Protein AF-A0A935ZDZ0-F1 (afdb_monomer)

Sequence (151 aa):
MNRARTSSRPRTSRRSIARRAEFPKECCGFILGEGDRAELVPCINRQDQLHALDPEAHPRTAENGYNIGGKQLLQLVRSFESEQPARIIYHSHPRVGAYFSEEDTRAALGAGYPCDYLVVDVQDQRIVEAKLFRQDGERYVEIARFDGAAI

Mean predicted aligned error: 6.8 Å

pLDDT: mean 88.06, std 17.91, range [32.19, 98.75]

Radius of gyration: 17.01 Å; Cα contacts (8 Å, |Δi|>4): 280; chains: 1; bounding box: 69×29×31 Å

Secondary structure (DSSP, 8-state):
----------------SS-TTTTTSPPEEEEESSGGG-EEEEE-B-HHHHHHH-TTT----TTS---B-HHHHHHHHHHTTSSS-EEEEEEEEESS-S---HHHHHHHHHHT-S-EEEEEEEETTEEEEEEEEEEETTEEEEEEEEE--B-

Solvent-accessible surface area (backbone atoms only — not comparable to full-atom values): 8574 Å² total; per-residue (Å²): 137,82,84,80,80,81,82,79,76,80,86,68,82,81,75,62,92,72,57,78,87,46,55,70,30,25,42,37,33,36,29,27,37,57,80,96,66,48,41,83,45,82,38,54,57,38,20,49,59,47,20,74,73,39,46,85,88,30,76,49,40,27,56,80,36,72,34,70,28,68,72,53,42,53,51,51,63,57,20,65,81,46,100,43,28,47,41,34,38,34,38,37,32,48,78,71,49,41,70,86,48,75,62,55,43,53,52,48,61,72,66,64,63,86,45,34,39,36,25,27,13,35,48,102,61,28,35,64,32,33,27,33,27,37,78,55,89,96,41,67,43,83,76,47,78,44,85,42,47,81,105

Nearest PDB structures (foldseek):
  5ld9-assembly1_A  TM=7.145E-01  e=2.449E-06  Pyrococcus furiosus DSM 3638
  4ckn-assembly1_B  TM=2.794E-01  e=1.673E-01  Leishmania major
  7zrz-assembly1_CP1  TM=6.708E-01  e=2.832E+00  Homo sapiens
  8iss-assembly1_D  TM=5.962E-01  e=2.214E+00  Homo sapiens
  8hmz-assembly1_C  TM=4.695E-01  e=6.299E+00  Homo sapiens

Foldseek 3Di:
DDDDDDDDDDPDPCPDQDDLVQPLFKWKWFWWADDPPIDTDTFDFCLQVVCVVPCVVRVDHRNADGDGDPVRVVVQVVSCVDPTHTAEIEMEHEPPDADCDPVNLVVCVVVVDNYWYKYWYDYNFKTAKIFTWDDDPSDTDTPDIGGIGTD

Structure (mmCIF, N/CA/C/O backbone):
data_AF-A0A935ZDZ0-F1
#
_entry.id   AF-A0A935ZDZ0-F1
#
loop_
_atom_site.group_PDB
_atom_site.id
_atom_site.type_symbol
_atom_site.label_atom_id
_atom_site.label_alt_id
_atom_site.label_comp_id
_atom_site.label_asym_id
_atom_site.label_entity_id
_atom_site.label_seq_id
_atom_site.pdbx_PDB_ins_code
_atom_site.Cartn_x
_atom_site.Cartn_y
_atom_site.Cartn_z
_atom_site.occupancy
_atom_site.B_iso_or_equiv
_atom_site.auth_seq_id
_atom_site.auth_comp_id
_atom_site.auth_asym_id
_atom_site.auth_atom_id
_atom_site.pdbx_PDB_model_num
ATOM 1 N N . MET A 1 1 ? -49.562 -14.564 11.117 1.00 39.09 1 MET A N 1
ATOM 2 C CA . MET A 1 1 ? -49.150 -13.761 9.942 1.00 39.09 1 MET A CA 1
ATOM 3 C C . MET A 1 1 ? -47.983 -12.876 10.356 1.00 39.09 1 MET A C 1
ATOM 5 O O . MET A 1 1 ? -48.199 -11.873 11.018 1.00 39.09 1 MET A O 1
ATOM 9 N N . ASN A 1 2 ? -46.751 -13.303 10.070 1.00 32.19 2 ASN A N 1
ATOM 10 C CA . ASN A 1 2 ? -45.532 -12.636 10.530 1.00 32.19 2 ASN A CA 1
ATOM 11 C C . ASN A 1 2 ? -44.954 -11.804 9.373 1.00 32.19 2 ASN A C 1
ATOM 13 O O . ASN A 1 2 ? -44.583 -12.367 8.344 1.00 32.19 2 ASN A O 1
ATOM 17 N N . ARG A 1 3 ? -44.936 -10.471 9.498 1.00 36.19 3 ARG A N 1
ATOM 18 C CA . ARG A 1 3 ? -44.322 -9.578 8.502 1.00 36.19 3 ARG A CA 1
ATOM 19 C C . ARG A 1 3 ? -42.811 -9.565 8.728 1.00 36.19 3 ARG A C 1
ATOM 21 O O . ARG A 1 3 ? -42.339 -9.026 9.725 1.00 36.19 3 ARG A O 1
ATOM 28 N N . ALA A 1 4 ? -42.064 -10.153 7.798 1.00 37.84 4 ALA A N 1
ATOM 29 C CA . ALA A 1 4 ? -40.612 -10.067 7.768 1.00 37.84 4 ALA A CA 1
ATOM 30 C C . ALA A 1 4 ? -40.178 -8.605 7.560 1.00 37.84 4 ALA A C 1
ATOM 32 O O . ALA A 1 4 ? -40.552 -7.966 6.576 1.00 37.84 4 ALA A O 1
ATOM 33 N N . ARG A 1 5 ? -39.392 -8.075 8.504 1.00 38.12 5 ARG A N 1
ATOM 34 C CA . ARG A 1 5 ? -38.659 -6.815 8.347 1.00 38.12 5 ARG A CA 1
ATOM 35 C C . ARG A 1 5 ? -37.573 -7.028 7.298 1.00 38.12 5 ARG A C 1
ATOM 37 O O . ARG A 1 5 ?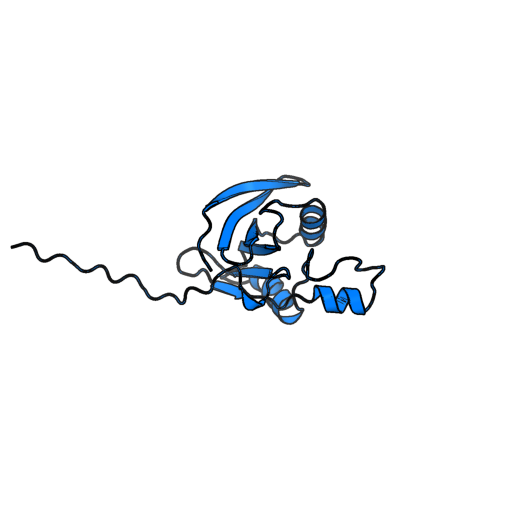 -36.608 -7.749 7.534 1.00 38.12 5 ARG A O 1
ATOM 44 N N . THR A 1 6 ? -37.717 -6.381 6.151 1.00 40.62 6 THR A N 1
ATOM 45 C CA . THR A 1 6 ? -36.629 -6.189 5.193 1.00 40.62 6 THR A CA 1
ATOM 46 C C . THR A 1 6 ? -35.570 -5.294 5.833 1.00 40.62 6 THR A C 1
ATOM 48 O O . THR A 1 6 ? -35.758 -4.085 5.953 1.00 40.62 6 THR A O 1
ATOM 51 N N . SER A 1 7 ? -34.472 -5.902 6.282 1.00 41.34 7 SER A N 1
ATOM 52 C CA . SER A 1 7 ? -33.250 -5.202 6.678 1.00 41.34 7 SER A CA 1
ATOM 53 C C . SER A 1 7 ? -32.611 -4.594 5.428 1.00 41.34 7 SER A C 1
ATOM 55 O O . SER A 1 7 ? -32.009 -5.291 4.610 1.00 41.34 7 SER A O 1
ATOM 57 N N . SER A 1 8 ? -32.799 -3.291 5.237 1.00 39.84 8 SER A N 1
ATOM 58 C CA . SER A 1 8 ? -32.100 -2.521 4.213 1.00 39.84 8 SER A CA 1
ATOM 59 C C . SER A 1 8 ? -30.649 -2.317 4.652 1.00 39.84 8 SER A C 1
ATOM 61 O O . SER A 1 8 ? -30.371 -1.495 5.525 1.00 39.84 8 SER A O 1
ATOM 63 N N . ARG A 1 9 ? -29.717 -3.063 4.049 1.00 36.25 9 ARG A N 1
ATOM 64 C CA . ARG A 1 9 ? -28.274 -2.797 4.164 1.00 36.25 9 ARG A CA 1
ATOM 65 C C . ARG A 1 9 ? -27.983 -1.359 3.695 1.00 36.25 9 ARG A C 1
ATOM 67 O O . ARG A 1 9 ? -28.429 -1.004 2.600 1.00 36.25 9 ARG A O 1
ATOM 74 N N . PRO A 1 10 ? -27.241 -0.540 4.460 1.00 33.59 10 PRO A N 1
ATOM 75 C CA . PRO A 1 10 ? -26.891 0.799 4.015 1.00 33.59 10 PRO A CA 1
ATOM 76 C C . PRO A 1 10 ? -26.005 0.722 2.765 1.00 33.59 10 PRO A C 1
ATOM 78 O O . PRO A 1 10 ? -25.049 -0.050 2.703 1.00 33.59 10 PRO A O 1
ATOM 81 N N . ARG A 1 11 ? -26.343 1.527 1.751 1.00 34.78 11 ARG A N 1
ATOM 82 C CA . ARG A 1 11 ? -25.525 1.768 0.554 1.00 34.78 11 ARG A CA 1
ATOM 83 C C . ARG A 1 11 ? -24.341 2.667 0.926 1.00 34.78 11 ARG A C 1
ATOM 85 O O . ARG A 1 11 ? -24.312 3.832 0.545 1.00 34.78 11 ARG A O 1
ATOM 92 N N . THR A 1 12 ? -23.358 2.150 1.655 1.00 35.06 12 THR A N 1
ATOM 93 C CA . THR A 1 12 ? -22.020 2.749 1.628 1.00 35.06 12 THR A CA 1
ATOM 94 C C . THR A 1 12 ? -21.430 2.462 0.251 1.00 35.06 12 THR A C 1
ATOM 96 O O . THR A 1 12 ? -21.476 1.329 -0.235 1.00 35.06 12 THR A O 1
ATOM 99 N N . SER A 1 13 ? -20.955 3.494 -0.450 1.00 36.03 13 SER A N 1
ATOM 100 C CA . SER A 1 13 ? -20.243 3.300 -1.712 1.00 36.03 13 SER A CA 1
ATOM 101 C C . SER A 1 13 ? -19.080 2.350 -1.439 1.00 36.03 13 SER A C 1
ATOM 103 O O . SER A 1 13 ? -18.154 2.721 -0.720 1.00 36.03 13 SER A O 1
ATOM 105 N N . ARG A 1 14 ? -19.147 1.122 -1.961 1.00 45.41 14 ARG A N 1
ATOM 106 C CA . ARG A 1 14 ? -18.078 0.123 -1.877 1.00 45.41 14 ARG A CA 1
ATOM 107 C C . ARG A 1 14 ? -16.888 0.619 -2.696 1.00 45.41 14 ARG A C 1
ATOM 109 O O . ARG A 1 14 ? -16.691 0.194 -3.828 1.00 45.41 14 ARG A O 1
ATOM 116 N N . ARG A 1 15 ? -16.136 1.586 -2.170 1.00 53.62 15 ARG A N 1
ATOM 117 C CA . ARG A 1 15 ? -14.815 1.910 -2.700 1.00 53.62 15 ARG A CA 1
ATOM 118 C C . ARG A 1 15 ? -13.942 0.714 -2.339 1.00 53.62 15 ARG A C 1
ATOM 120 O O . ARG A 1 15 ? -13.721 0.454 -1.162 1.00 53.62 15 ARG A O 1
ATOM 127 N N . SER A 1 16 ? -13.575 -0.077 -3.339 1.00 64.06 16 SER A N 1
ATOM 128 C CA . SER A 1 16 ? -12.692 -1.220 -3.149 1.00 64.06 16 SER A CA 1
ATOM 129 C C . SER A 1 16 ? -11.278 -0.725 -2.846 1.00 64.06 16 SER A C 1
ATOM 131 O O . SER A 1 16 ? -10.831 0.272 -3.414 1.00 64.06 16 SER A O 1
ATOM 133 N N . ILE A 1 17 ? -10.602 -1.424 -1.933 1.00 69.69 17 ILE A N 1
ATOM 134 C CA . ILE A 1 17 ? -9.211 -1.163 -1.535 1.00 69.69 17 ILE A CA 1
ATOM 135 C C . ILE A 1 17 ? -8.271 -1.396 -2.727 1.00 69.69 17 ILE A C 1
ATOM 137 O O . ILE A 1 17 ? -7.389 -0.590 -2.976 1.00 69.69 17 ILE A O 1
ATOM 141 N N . ALA A 1 18 ? -8.530 -2.426 -3.536 1.00 65.94 18 ALA A N 1
ATOM 142 C CA . ALA A 1 18 ? -7.856 -2.628 -4.814 1.00 65.94 18 ALA A CA 1
ATOM 143 C C . ALA A 1 18 ? -8.717 -2.145 -5.987 1.00 65.94 18 ALA A C 1
ATOM 145 O O . ALA A 1 18 ? -9.925 -2.412 -6.042 1.00 65.94 18 ALA A O 1
ATOM 146 N N . ARG A 1 19 ? -8.100 -1.455 -6.952 1.00 67.88 19 ARG A N 1
ATOM 147 C CA . ARG A 1 19 ? -8.758 -1.011 -8.189 1.00 67.88 19 ARG A CA 1
ATOM 148 C C . ARG A 1 19 ? -8.193 -1.738 -9.396 1.00 67.88 19 ARG A C 1
ATOM 150 O O . ARG A 1 19 ? -7.021 -1.596 -9.723 1.00 67.88 19 ARG A O 1
ATOM 157 N N . ARG A 1 20 ? -9.075 -2.398 -10.151 1.00 67.12 20 ARG A N 1
ATOM 158 C CA . ARG A 1 20 ? -8.732 -3.050 -11.426 1.00 67.12 20 ARG A CA 1
ATOM 159 C C . ARG A 1 20 ? -8.072 -2.106 -12.443 1.00 67.12 20 ARG A C 1
ATOM 161 O O . ARG A 1 20 ? -7.303 -2.566 -13.269 1.00 67.12 20 ARG A O 1
ATOM 168 N N . ALA A 1 21 ? -8.361 -0.805 -12.380 1.00 67.44 21 ALA A N 1
ATOM 169 C CA . ALA A 1 21 ? -7.776 0.193 -13.278 1.00 67.44 21 ALA A CA 1
ATOM 170 C C . ALA A 1 21 ? -6.273 0.442 -13.049 1.00 67.44 21 ALA A C 1
ATOM 172 O O . ALA A 1 21 ? -5.623 0.993 -13.931 1.00 67.44 21 ALA A O 1
ATOM 173 N N . GLU A 1 22 ? -5.740 0.082 -11.878 1.00 76.88 22 GLU A N 1
ATOM 174 C CA . GLU A 1 22 ? -4.319 0.263 -11.555 1.00 76.88 22 GLU A CA 1
ATOM 175 C C . GLU A 1 22 ? -3.509 -1.000 -11.862 1.00 76.88 22 GLU A C 1
ATOM 177 O O . GLU A 1 22 ? -2.343 -0.898 -12.221 1.00 76.88 22 GLU A O 1
ATOM 182 N N . PHE A 1 23 ? -4.144 -2.175 -11.853 1.00 79.88 23 PHE A N 1
ATOM 183 C CA . PHE A 1 23 ? -3.519 -3.425 -12.274 1.00 79.88 23 PHE A CA 1
ATOM 184 C C . PHE A 1 23 ? -3.015 -3.338 -13.735 1.00 79.88 23 PHE A C 1
ATOM 186 O O . PHE A 1 23 ? -3.760 -2.873 -14.603 1.00 79.88 23 PHE A O 1
ATOM 193 N N . PRO A 1 24 ? -1.784 -3.793 -14.049 1.00 88.06 24 PRO A N 1
ATOM 194 C CA . PRO A 1 24 ? -0.894 -4.644 -13.246 1.00 88.06 24 PRO A CA 1
ATOM 195 C C . PRO A 1 24 ? 0.074 -3.902 -12.306 1.00 88.06 24 PRO A C 1
ATOM 197 O O . PRO A 1 24 ? 1.036 -4.506 -11.850 1.00 88.06 24 PRO A O 1
ATOM 200 N N . LYS A 1 25 ? -0.150 -2.619 -12.012 1.00 92.06 25 LYS A N 1
ATOM 201 C CA . LYS A 1 25 ? 0.635 -1.857 -11.033 1.00 92.06 25 LYS A CA 1
ATOM 202 C C . LYS A 1 25 ? 0.062 -2.000 -9.628 1.00 92.06 25 LYS A C 1
ATOM 204 O O . LYS A 1 25 ? -1.133 -2.246 -9.450 1.00 92.06 25 LYS A O 1
ATOM 209 N N . GLU A 1 26 ? 0.912 -1.791 -8.634 1.00 91.06 26 GLU A N 1
ATOM 210 C CA . GLU A 1 26 ? 0.497 -1.630 -7.252 1.00 91.06 26 GLU A CA 1
ATOM 211 C C . GLU A 1 26 ? -0.359 -0.367 -7.096 1.00 91.06 26 GLU A C 1
ATOM 213 O O . GLU A 1 26 ? 0.052 0.737 -7.473 1.00 91.06 26 GLU A O 1
ATOM 218 N N . CYS A 1 27 ? -1.535 -0.520 -6.490 1.00 93.25 27 CYS A N 1
ATOM 219 C CA . CYS A 1 27 ? -2.294 0.583 -5.917 1.00 93.25 27 CYS A CA 1
ATOM 220 C C . CYS A 1 27 ? -1.944 0.744 -4.438 1.00 93.25 27 CYS A C 1
ATOM 222 O O . CYS A 1 27 ? -1.593 -0.232 -3.776 1.00 93.25 27 CYS A O 1
ATOM 224 N N . CYS A 1 28 ? -2.099 1.951 -3.898 1.00 95.94 28 CYS A N 1
ATOM 225 C CA . CYS A 1 28 ? -1.872 2.218 -2.479 1.00 95.94 28 CYS A CA 1
ATOM 226 C C . CYS A 1 28 ? -2.882 3.216 -1.910 1.00 95.94 28 CYS A C 1
ATOM 228 O O . CYS A 1 28 ? -3.544 3.962 -2.639 1.00 95.94 28 CYS A O 1
ATOM 230 N N . GLY A 1 29 ? -2.981 3.259 -0.588 1.00 96.88 29 GLY A N 1
ATOM 231 C CA . GLY A 1 29 ? -3.794 4.231 0.124 1.00 96.88 29 GLY A CA 1
ATOM 232 C C . GLY A 1 29 ? -3.777 4.019 1.626 1.00 96.88 29 GLY A C 1
ATOM 233 O O . GLY A 1 29 ? -2.941 3.294 2.156 1.00 96.88 29 GLY A O 1
ATOM 234 N N . PHE A 1 30 ? -4.706 4.664 2.321 1.00 97.88 30 PHE A N 1
ATOM 235 C CA . PHE A 1 30 ? -4.865 4.501 3.763 1.00 97.88 30 PHE A CA 1
ATOM 236 C C . PHE A 1 30 ? -6.330 4.592 4.188 1.00 97.88 30 PHE A C 1
ATOM 238 O O . PHE A 1 30 ? -7.190 5.044 3.427 1.00 97.88 30 PHE A O 1
ATOM 245 N N . ILE A 1 31 ? -6.612 4.131 5.404 1.00 97.25 31 ILE A N 1
ATOM 246 C CA . ILE A 1 31 ? -7.925 4.184 6.046 1.00 97.25 31 ILE A CA 1
ATOM 247 C C . ILE A 1 31 ? -7.829 5.107 7.257 1.00 97.25 31 ILE A C 1
ATOM 249 O O . ILE A 1 31 ? -7.031 4.867 8.168 1.00 97.25 31 ILE A O 1
ATOM 253 N N . LEU A 1 32 ? -8.640 6.161 7.246 1.00 97.38 32 LEU A N 1
ATOM 254 C CA . LEU A 1 32 ? -8.811 7.094 8.356 1.00 97.38 32 LEU A CA 1
ATOM 255 C C . LEU A 1 32 ? -9.854 6.565 9.331 1.00 97.38 32 LEU A C 1
ATOM 257 O O . LEU A 1 32 ? -10.879 6.045 8.895 1.00 97.38 32 LEU A O 1
ATOM 261 N N . GLY A 1 33 ? -9.621 6.753 10.628 1.00 95.19 33 GLY A N 1
ATOM 262 C CA . GLY A 1 33 ? -10.569 6.371 11.668 1.00 95.19 33 GLY A CA 1
ATOM 263 C C . GLY A 1 33 ? -10.821 4.863 11.735 1.00 95.19 33 GLY A C 1
ATOM 264 O O . GLY A 1 33 ? -10.023 4.045 11.281 1.00 95.19 33 GLY A O 1
ATOM 265 N N . GLU A 1 34 ? -11.939 4.493 12.352 1.00 92.69 34 GLU A N 1
ATOM 266 C CA . GLU A 1 34 ? -12.327 3.104 12.594 1.00 92.69 34 GLU A CA 1
ATOM 267 C C . GLU A 1 34 ? -13.854 2.950 12.656 1.00 92.69 34 GLU A C 1
ATOM 269 O O . GLU A 1 34 ? -14.599 3.933 12.753 1.00 92.69 34 GLU A O 1
ATOM 274 N N . GLY A 1 35 ? -14.327 1.703 12.586 1.00 90.69 35 GLY A N 1
ATOM 275 C CA . GLY A 1 35 ? -15.753 1.377 12.645 1.00 90.69 35 GLY A CA 1
ATOM 276 C C . GLY A 1 35 ? -16.570 2.086 11.561 1.00 90.69 35 GLY A C 1
ATOM 277 O O . GLY A 1 35 ? -16.150 2.184 10.410 1.00 90.69 35 GLY A O 1
ATOM 278 N N . ASP A 1 36 ? -17.735 2.615 11.938 1.00 89.62 36 ASP A N 1
ATOM 279 C CA . ASP A 1 36 ? -18.665 3.279 11.011 1.00 89.62 36 ASP A CA 1
ATOM 280 C C . ASP A 1 36 ? -18.157 4.625 10.470 1.00 89.62 36 ASP A C 1
ATOM 282 O O . ASP A 1 36 ? -18.729 5.166 9.522 1.00 89.62 36 ASP A O 1
ATOM 286 N N . ARG A 1 37 ? -17.095 5.179 11.068 1.00 89.69 37 ARG A N 1
ATOM 287 C CA . ARG A 1 37 ? -16.450 6.420 10.616 1.00 89.69 37 ARG A CA 1
ATOM 288 C C . ARG A 1 37 ? -15.253 6.164 9.703 1.00 89.69 37 ARG A C 1
ATOM 290 O O . ARG A 1 37 ? -14.659 7.121 9.224 1.00 89.69 37 ARG A O 1
ATOM 297 N N . ALA A 1 38 ? -14.901 4.900 9.460 1.00 93.75 38 ALA A N 1
ATOM 298 C CA . ALA A 1 38 ? -13.748 4.561 8.645 1.00 93.75 38 ALA A CA 1
ATOM 299 C C . ALA A 1 38 ? -13.879 5.116 7.215 1.00 93.75 38 ALA A C 1
ATOM 301 O O . ALA A 1 38 ? -14.857 4.838 6.513 1.00 9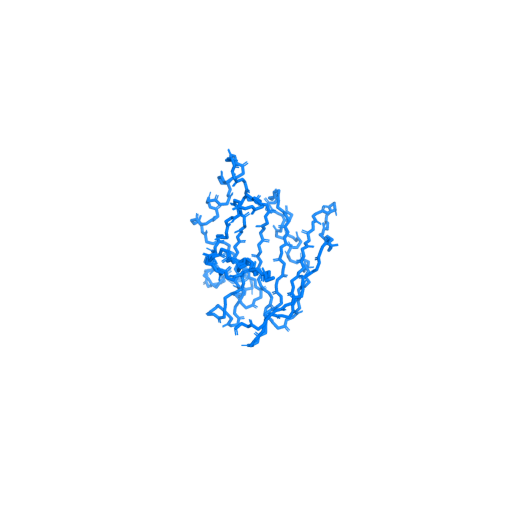3.75 38 ALA A O 1
ATOM 302 N N . GLU A 1 39 ? -12.870 5.859 6.761 1.00 95.06 39 GLU A N 1
ATOM 303 C CA . GLU A 1 39 ? -12.830 6.442 5.418 1.00 95.06 39 GLU A CA 1
ATOM 304 C C . GLU A 1 39 ? -11.635 5.914 4.620 1.00 95.06 39 GLU A C 1
ATOM 306 O O . GLU A 1 39 ? -10.484 6.043 5.032 1.00 95.06 39 GLU A O 1
ATOM 311 N N . LEU A 1 40 ? -11.907 5.356 3.436 1.00 95.06 40 LEU A N 1
ATOM 312 C CA . LEU A 1 40 ? -10.878 4.909 2.500 1.00 95.06 40 LEU A CA 1
ATOM 313 C C . LEU A 1 40 ? -10.357 6.075 1.649 1.00 95.06 40 LEU A C 1
ATOM 315 O O . LEU A 1 40 ? -11.092 6.619 0.816 1.00 95.06 40 LEU A O 1
ATOM 319 N N . VAL A 1 41 ? -9.060 6.360 1.763 1.00 95.81 41 VAL A N 1
ATOM 320 C CA . VAL A 1 41 ? -8.356 7.367 0.964 1.00 95.81 41 VAL A CA 1
ATOM 321 C C . VAL A 1 41 ? -7.428 6.682 -0.049 1.00 95.81 41 VAL A C 1
ATOM 323 O O . VAL A 1 41 ? -6.370 6.175 0.321 1.00 95.81 41 VAL A O 1
ATOM 326 N N . PRO A 1 42 ? -7.802 6.631 -1.340 1.00 94.81 42 PRO A N 1
ATOM 327 C CA . PRO A 1 42 ? -6.943 6.107 -2.398 1.00 94.81 42 PRO A CA 1
ATOM 328 C C . PRO A 1 42 ? -5.839 7.106 -2.771 1.00 94.81 42 PRO A C 1
ATOM 330 O O . PRO A 1 42 ? -6.093 8.307 -2.932 1.00 94.81 42 PRO A O 1
ATOM 333 N N . CYS A 1 43 ? -4.624 6.602 -2.966 1.00 95.00 43 CYS A N 1
ATOM 334 C CA . CYS A 1 43 ? -3.452 7.394 -3.313 1.00 95.00 43 CYS A CA 1
ATOM 335 C C . CYS A 1 43 ? -3.069 7.232 -4.784 1.00 95.00 43 CYS A C 1
ATOM 337 O O . CYS A 1 43 ? -3.346 6.225 -5.421 1.00 95.00 43 CYS A O 1
ATOM 339 N N . ILE A 1 44 ? -2.407 8.253 -5.329 1.00 94.06 44 ILE A N 1
ATOM 340 C CA . ILE A 1 44 ? -1.727 8.129 -6.619 1.00 94.06 44 ILE A CA 1
ATOM 341 C C . ILE A 1 44 ? -0.372 7.480 -6.343 1.00 94.06 44 ILE A C 1
ATOM 343 O O . ILE A 1 44 ? 0.424 8.080 -5.617 1.00 94.06 44 ILE A O 1
ATOM 347 N N . ASN A 1 45 ? -0.108 6.313 -6.936 1.00 95.62 45 ASN A N 1
ATOM 348 C CA . ASN A 1 45 ? 1.218 5.703 -6.909 1.00 95.62 45 ASN A CA 1
ATOM 349 C C . ASN A 1 45 ? 2.186 6.514 -7.792 1.00 95.62 45 ASN A C 1
ATOM 351 O O . ASN A 1 45 ? 1.965 6.687 -8.992 1.00 95.62 45 ASN A O 1
ATOM 355 N N . ARG A 1 46 ? 3.247 7.051 -7.185 1.00 96.81 46 ARG A N 1
ATOM 356 C CA . ARG A 1 46 ? 4.281 7.863 -7.841 1.00 96.81 46 ARG A CA 1
ATOM 357 C C . ARG A 1 46 ? 5.553 7.084 -8.178 1.00 96.81 46 ARG A C 1
ATOM 359 O O . ARG A 1 46 ? 6.486 7.696 -8.689 1.00 96.81 46 ARG A O 1
ATOM 366 N N . GLN A 1 47 ? 5.591 5.770 -7.950 1.00 96.94 47 GLN A N 1
ATOM 367 C CA . GLN A 1 47 ? 6.807 4.968 -8.096 1.00 96.94 47 GLN A CA 1
ATOM 368 C C . GLN A 1 47 ? 7.436 5.072 -9.494 1.00 96.94 47 GLN A C 1
ATOM 370 O O . GLN A 1 47 ? 8.632 5.318 -9.594 1.00 96.94 47 GLN A O 1
ATOM 375 N N . ASP A 1 48 ? 6.643 5.009 -10.568 1.00 97.38 48 ASP A N 1
ATOM 376 C CA . ASP A 1 48 ? 7.168 5.179 -11.935 1.00 97.38 48 ASP A CA 1
ATOM 377 C C . ASP A 1 48 ? 7.801 6.556 -12.170 1.00 97.38 48 ASP A C 1
ATOM 379 O O . ASP A 1 48 ? 8.752 6.680 -12.933 1.00 97.38 48 ASP A O 1
ATOM 383 N N . GLN A 1 49 ? 7.277 7.606 -11.530 1.00 97.12 49 GLN A N 1
ATOM 384 C CA . GLN A 1 49 ? 7.824 8.956 -11.678 1.00 97.12 49 GLN A CA 1
ATOM 385 C C . GLN A 1 49 ? 9.157 9.099 -10.947 1.00 97.12 49 GLN A C 1
ATOM 387 O O . GLN A 1 49 ? 10.050 9.768 -11.455 1.00 97.12 49 GLN A O 1
ATOM 392 N N . LEU A 1 50 ? 9.290 8.467 -9.778 1.00 96.69 50 LEU A N 1
ATOM 393 C CA . LEU A 1 50 ? 10.551 8.413 -9.040 1.00 96.69 50 LEU A CA 1
ATOM 394 C C . LEU A 1 50 ? 11.593 7.588 -9.796 1.00 96.69 50 LEU A C 1
ATOM 396 O O . LEU A 1 50 ? 12.708 8.060 -9.984 1.00 96.69 50 LEU A O 1
ATOM 400 N N . HIS A 1 51 ? 11.202 6.416 -10.303 1.00 97.31 51 HIS A N 1
ATOM 401 C CA . HIS A 1 51 ? 12.060 5.579 -11.139 1.00 97.31 51 HIS A CA 1
ATOM 402 C C . HIS A 1 51 ? 12.544 6.326 -12.384 1.00 97.31 51 HIS A C 1
ATOM 404 O O . HIS A 1 51 ? 13.722 6.293 -12.701 1.00 97.31 51 HIS A O 1
ATOM 410 N N . ALA A 1 52 ? 11.656 7.043 -13.078 1.00 98.00 52 ALA A N 1
ATOM 411 C CA . ALA A 1 52 ? 12.031 7.825 -14.254 1.00 98.00 52 ALA A CA 1
ATOM 412 C C . ALA A 1 52 ? 12.969 9.005 -13.934 1.00 98.00 52 ALA A C 1
ATOM 414 O O . ALA A 1 52 ? 13.719 9.428 -14.811 1.00 98.00 52 ALA A O 1
ATOM 415 N N . LEU A 1 53 ? 12.906 9.553 -12.716 1.00 97.75 53 LEU A N 1
ATOM 416 C CA . LEU A 1 53 ? 13.758 10.659 -12.277 1.00 97.75 53 LEU A CA 1
ATOM 417 C C . LEU A 1 53 ? 15.162 10.180 -11.889 1.00 97.75 53 LEU A C 1
ATOM 419 O O . LEU A 1 53 ? 16.141 10.813 -12.275 1.00 97.75 53 LEU A O 1
ATOM 423 N N . ASP A 1 54 ? 15.245 9.089 -11.126 1.00 97.12 54 ASP A N 1
ATOM 424 C CA . ASP A 1 54 ? 16.498 8.490 -10.664 1.00 97.12 54 ASP A CA 1
ATOM 425 C C . ASP A 1 54 ? 16.328 6.965 -10.495 1.00 97.12 54 ASP A C 1
ATOM 427 O O . ASP A 1 54 ? 15.929 6.490 -9.425 1.00 97.12 54 ASP A O 1
ATOM 431 N N . PRO A 1 55 ? 16.609 6.175 -11.549 1.00 97.00 55 PRO A N 1
ATOM 432 C CA . PRO A 1 55 ? 16.484 4.721 -11.501 1.00 97.00 55 PRO A CA 1
ATOM 433 C C . PRO A 1 55 ? 17.472 4.049 -10.542 1.00 97.00 55 PRO A C 1
ATOM 435 O O . PRO A 1 55 ? 17.208 2.936 -10.095 1.00 97.00 55 PRO A O 1
ATOM 438 N N . GLU A 1 56 ? 18.610 4.682 -10.236 1.00 96.19 56 GLU A N 1
ATOM 439 C CA . GLU A 1 56 ? 19.598 4.112 -9.314 1.00 96.19 56 GLU A CA 1
ATOM 440 C C . GLU A 1 56 ? 19.112 4.236 -7.867 1.00 96.19 56 GLU A C 1
ATOM 442 O O . GLU A 1 56 ? 19.154 3.259 -7.116 1.00 96.19 56 GLU A O 1
ATOM 447 N N . ALA A 1 57 ? 18.577 5.401 -7.489 1.00 93.56 57 ALA A N 1
ATOM 448 C CA . ALA A 1 57 ? 17.974 5.603 -6.172 1.00 93.56 57 ALA A CA 1
ATOM 449 C C . ALA A 1 57 ? 16.618 4.890 -6.021 1.00 93.56 57 ALA A C 1
ATOM 451 O O . ALA A 1 57 ? 16.245 4.472 -4.920 1.00 93.56 57 ALA A O 1
ATOM 452 N N . HIS A 1 58 ? 15.876 4.735 -7.120 1.00 94.69 58 HIS A N 1
ATOM 453 C CA . HIS A 1 58 ? 14.547 4.131 -7.149 1.00 94.69 58 HIS A CA 1
ATOM 454 C C . HIS A 1 58 ? 14.466 2.998 -8.182 1.00 94.69 58 HIS A C 1
ATOM 456 O O . HIS A 1 58 ? 13.750 3.127 -9.170 1.00 94.69 58 HIS A O 1
ATOM 462 N N . PRO A 1 59 ? 15.121 1.844 -7.960 1.00 94.88 59 PRO A N 1
ATOM 463 C CA . PRO A 1 59 ? 15.225 0.772 -8.961 1.00 94.88 59 PRO A CA 1
ATOM 464 C C . PRO A 1 59 ? 13.908 0.046 -9.265 1.00 94.88 59 PRO A C 1
ATOM 466 O O . PRO A 1 59 ? 13.817 -0.688 -10.247 1.00 94.88 59 PRO A O 1
ATOM 469 N N . ARG A 1 60 ? 12.878 0.234 -8.434 1.00 94.69 60 ARG A N 1
ATOM 470 C CA . ARG A 1 60 ? 11.554 -0.375 -8.605 1.00 94.69 60 ARG A CA 1
ATOM 471 C C . ARG A 1 60 ? 10.633 0.483 -9.455 1.00 94.69 60 ARG A C 1
ATOM 473 O O . ARG A 1 60 ? 10.689 1.708 -9.384 1.00 94.69 60 ARG A O 1
ATOM 480 N N . THR A 1 61 ? 9.723 -0.162 -10.170 1.00 96.38 61 THR A N 1
ATOM 481 C CA . THR A 1 61 ? 8.626 0.496 -10.891 1.00 96.38 61 THR A CA 1
ATOM 482 C C . THR A 1 61 ? 7.327 0.324 -10.115 1.00 96.38 61 THR A C 1
ATOM 484 O O . THR A 1 61 ? 7.273 -0.362 -9.094 1.00 96.38 61 THR A O 1
ATOM 487 N N . ALA A 1 62 ? 6.246 0.923 -10.603 1.00 95.19 62 ALA A N 1
ATOM 488 C CA . ALA A 1 62 ? 4.928 0.731 -10.020 1.00 95.19 62 ALA A CA 1
ATOM 489 C C . ALA A 1 62 ? 4.412 -0.718 -10.131 1.00 95.19 62 ALA A C 1
ATOM 491 O O . ALA A 1 62 ? 3.387 -1.020 -9.540 1.00 95.19 62 ALA A O 1
ATOM 492 N N . GLU A 1 63 ? 5.072 -1.619 -10.867 1.00 94.19 63 GLU A N 1
ATOM 493 C CA . GLU A 1 63 ? 4.691 -3.041 -10.932 1.00 94.19 63 GLU A CA 1
ATOM 494 C C . GLU A 1 63 ? 5.064 -3.830 -9.667 1.00 94.19 63 GLU A C 1
ATOM 496 O O . GLU A 1 63 ? 4.487 -4.886 -9.424 1.00 94.19 63 GLU 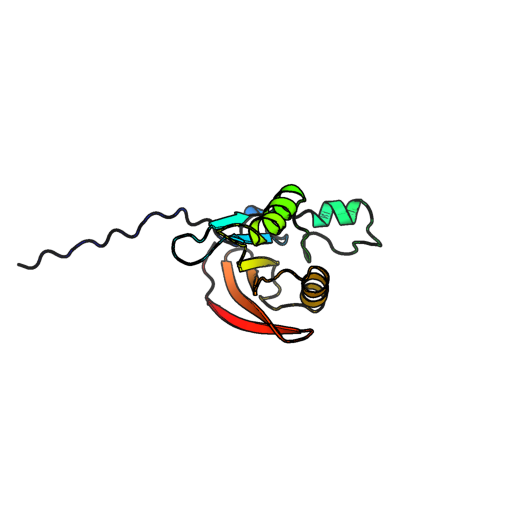A O 1
ATOM 501 N N . ASN A 1 64 ? 6.024 -3.341 -8.875 1.00 92.75 64 ASN A N 1
ATOM 502 C CA . ASN A 1 64 ? 6.550 -4.037 -7.692 1.00 92.75 64 ASN A CA 1
ATOM 503 C C . ASN A 1 64 ? 6.917 -3.097 -6.530 1.00 92.75 64 ASN A C 1
ATOM 505 O O . ASN A 1 64 ? 7.749 -3.426 -5.673 1.00 92.75 64 ASN A O 1
ATOM 509 N N . GLY A 1 65 ? 6.342 -1.898 -6.536 1.00 93.19 65 GLY A N 1
ATOM 510 C CA . GLY A 1 65 ? 6.454 -0.959 -5.438 1.00 93.19 65 GLY A CA 1
ATOM 511 C C . GLY A 1 65 ? 5.479 0.200 -5.562 1.00 93.19 65 GLY A C 1
ATOM 512 O O . GLY A 1 65 ? 4.939 0.509 -6.633 1.00 93.19 65 GLY A O 1
ATOM 513 N N . TYR A 1 66 ? 5.305 0.904 -4.451 1.00 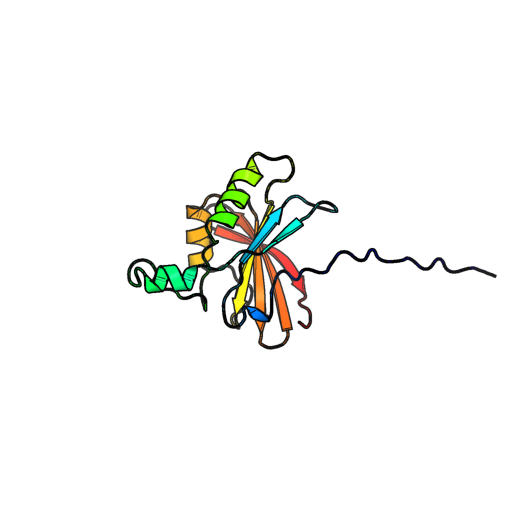95.44 66 TYR A N 1
ATOM 514 C CA . TYR A 1 66 ? 4.496 2.105 -4.405 1.00 95.44 66 TYR A CA 1
ATOM 515 C C . TYR A 1 66 ? 5.204 3.254 -3.700 1.00 95.44 66 TYR A C 1
ATOM 517 O O . TYR A 1 66 ? 6.018 3.080 -2.796 1.00 95.44 66 TYR A O 1
ATOM 525 N N . ASN A 1 67 ? 4.828 4.466 -4.098 1.00 96.12 67 ASN A N 1
ATOM 526 C CA . ASN A 1 67 ? 5.160 5.672 -3.359 1.00 96.12 67 ASN A CA 1
ATOM 527 C C . ASN A 1 67 ? 3.940 6.593 -3.311 1.00 96.12 67 ASN A C 1
ATOM 529 O O . ASN A 1 67 ? 3.357 6.919 -4.350 1.00 96.12 67 ASN A O 1
ATOM 533 N N . ILE A 1 68 ? 3.520 6.984 -2.107 1.00 96.31 68 ILE A N 1
ATOM 534 C CA . ILE A 1 68 ? 2.306 7.780 -1.911 1.00 96.31 68 ILE A CA 1
ATOM 535 C C . ILE A 1 68 ? 2.511 9.187 -2.482 1.00 96.31 68 ILE A C 1
ATOM 537 O O . ILE A 1 68 ? 3.417 9.917 -2.089 1.00 96.31 68 ILE A O 1
ATOM 541 N N . GLY A 1 69 ? 1.607 9.614 -3.366 1.00 95.94 69 GLY A N 1
ATOM 542 C CA . GLY A 1 69 ? 1.605 10.977 -3.890 1.00 95.94 69 GLY A CA 1
ATOM 543 C C . GLY A 1 69 ? 1.616 12.054 -2.801 1.00 95.94 69 GLY A C 1
ATOM 544 O O . GLY A 1 69 ? 0.846 11.992 -1.847 1.00 95.94 69 GLY A O 1
ATOM 545 N N . GLY A 1 70 ? 2.444 13.090 -2.980 1.00 96.31 70 GLY A N 1
ATOM 546 C CA . GLY A 1 70 ? 2.729 14.089 -1.939 1.00 96.31 70 GLY A CA 1
ATOM 547 C C . GLY A 1 70 ? 1.502 14.771 -1.316 1.00 96.31 70 GLY A C 1
ATOM 548 O O . GLY A 1 70 ? 1.496 15.048 -0.120 1.00 96.31 70 GLY A O 1
ATOM 549 N N . LYS A 1 71 ? 0.421 14.983 -2.083 1.00 97.12 71 LYS A N 1
ATOM 550 C CA . LYS A 1 71 ? -0.840 15.519 -1.541 1.00 97.12 71 LYS A CA 1
ATOM 551 C C . LYS A 1 71 ? -1.469 14.558 -0.529 1.00 97.12 71 LYS A C 1
ATOM 553 O O . LYS A 1 71 ? -1.876 14.985 0.547 1.00 97.12 71 LYS A O 1
ATOM 558 N N . GLN A 1 72 ? -1.560 13.278 -0.882 1.00 97.56 72 GLN A N 1
ATOM 559 C CA . GLN A 1 72 ? -2.099 12.252 0.001 1.00 97.56 72 GLN A CA 1
ATOM 560 C C . GLN A 1 72 ? -1.149 11.935 1.156 1.00 97.56 72 GLN A C 1
ATOM 562 O O . GLN A 1 72 ? -1.621 11.700 2.260 1.00 97.56 72 GLN A O 1
ATOM 567 N N . LEU A 1 73 ? 0.167 12.005 0.939 1.00 97.88 73 LEU A N 1
ATOM 568 C CA . LEU A 1 73 ? 1.158 11.848 2.003 1.00 97.88 73 LEU A CA 1
ATOM 569 C C . LEU A 1 73 ? 1.000 12.939 3.069 1.00 97.88 73 LEU A C 1
ATOM 571 O O . LEU A 1 73 ? 0.961 12.645 4.258 1.00 97.88 73 LEU A O 1
ATOM 575 N N . LEU A 1 74 ? 0.822 14.196 2.651 1.00 97.88 74 LEU A N 1
ATOM 576 C CA . LEU A 1 74 ? 0.558 15.295 3.579 1.00 97.88 74 LEU A CA 1
ATOM 577 C C . LEU A 1 74 ? -0.758 15.095 4.347 1.00 97.88 74 LEU A C 1
ATOM 579 O O . LEU A 1 74 ? -0.827 15.408 5.533 1.00 97.88 74 LEU A O 1
ATOM 583 N N . GLN A 1 75 ? -1.798 14.573 3.688 1.00 98.06 75 GLN A N 1
ATOM 584 C CA . GLN A 1 75 ? -3.065 14.234 4.341 1.00 98.06 75 GLN A CA 1
ATOM 585 C C . GLN A 1 75 ? -2.892 13.102 5.364 1.00 98.06 75 GLN A C 1
ATOM 587 O O . GLN A 1 75 ? -3.407 13.221 6.473 1.00 98.06 75 GLN A O 1
ATOM 592 N N . LEU A 1 76 ? -2.153 12.046 5.012 1.00 98.31 76 LEU A N 1
ATOM 593 C CA . LEU A 1 76 ? -1.826 10.931 5.899 1.00 98.31 76 LEU A CA 1
ATOM 594 C C . LEU A 1 76 ? -1.121 11.434 7.160 1.00 98.31 76 LEU A C 1
ATOM 596 O O . LEU A 1 76 ? -1.614 11.212 8.260 1.00 98.31 76 LEU A O 1
ATOM 600 N N . VAL A 1 77 ? -0.027 12.182 7.002 1.00 98.12 77 VAL A N 1
ATOM 601 C CA . VAL A 1 77 ? 0.768 12.680 8.135 1.00 98.12 77 VAL A CA 1
ATOM 602 C C . VAL A 1 77 ? -0.059 13.594 9.040 1.00 98.12 77 VAL A C 1
ATOM 604 O O . VAL A 1 77 ? -0.056 13.420 10.254 1.00 98.12 77 VAL A O 1
ATOM 607 N N . ARG A 1 78 ? -0.833 14.524 8.466 1.00 97.94 78 ARG A N 1
ATOM 608 C CA . ARG A 1 78 ? -1.710 15.415 9.248 1.00 97.94 78 ARG A CA 1
ATOM 609 C C . ARG A 1 78 ? -2.837 14.678 9.963 1.00 97.94 78 ARG A C 1
ATOM 611 O O . ARG A 1 78 ? -3.336 15.175 10.967 1.00 97.94 78 ARG A O 1
ATOM 618 N N . SER A 1 79 ? -3.264 13.522 9.454 1.00 98.06 79 SER A N 1
ATOM 619 C CA . SER A 1 79 ? -4.350 12.771 10.083 1.00 98.06 79 SER A CA 1
ATOM 620 C C . SER A 1 79 ? -3.987 12.296 11.486 1.00 98.06 79 SER A C 1
ATOM 622 O O . SER A 1 79 ? -4.871 12.251 12.338 1.00 98.06 79 SER A O 1
ATOM 624 N N . PHE A 1 80 ? -2.709 12.002 11.751 1.00 98.00 80 PHE A N 1
ATOM 625 C CA . PHE A 1 80 ? -2.258 11.468 13.038 1.00 98.00 80 PHE A CA 1
ATOM 626 C C . PHE A 1 80 ? -2.506 12.416 14.219 1.00 98.00 80 PHE A C 1
ATOM 628 O O . PHE A 1 80 ? -2.612 11.952 15.349 1.00 98.00 80 PHE A O 1
ATOM 635 N N . GLU A 1 81 ? -2.666 13.715 13.959 1.00 97.00 81 GLU A N 1
ATOM 636 C CA . GLU A 1 81 ? -2.986 14.738 14.965 1.00 97.00 81 GLU A CA 1
ATOM 637 C C . GLU A 1 81 ? -4.479 15.122 14.978 1.00 97.00 81 GLU A C 1
ATOM 639 O O . GLU A 1 81 ? -4.884 16.060 15.661 1.00 97.00 81 GLU A O 1
ATOM 644 N N . SER A 1 82 ? -5.312 14.427 14.201 1.00 96.06 82 SER A N 1
ATOM 645 C CA . SER A 1 82 ? -6.745 14.707 14.069 1.00 96.06 82 SER A CA 1
ATOM 646 C C . SER A 1 82 ? -7.611 13.744 14.888 1.00 96.06 82 SER A C 1
ATOM 648 O O . SER A 1 82 ? -7.144 12.724 15.388 1.00 96.06 82 SER A O 1
ATOM 650 N N . GLU A 1 83 ? -8.915 14.018 14.959 1.00 95.06 83 GLU A N 1
ATOM 651 C CA . GLU A 1 83 ? -9.899 13.113 15.577 1.00 95.06 83 GLU A CA 1
ATOM 652 C C . GLU A 1 83 ? -10.129 11.812 14.779 1.00 95.06 83 GLU A C 1
ATOM 654 O O . GLU A 1 83 ? -10.777 10.890 15.273 1.00 95.06 83 GLU A O 1
ATOM 659 N N . GLN A 1 84 ? -9.621 11.725 13.544 1.00 95.56 84 GLN A N 1
ATOM 660 C CA . GLN A 1 84 ? -9.719 10.543 12.681 1.00 95.56 84 GLN A CA 1
ATOM 661 C C . GLN A 1 84 ? -8.333 10.163 12.139 1.00 95.56 84 GLN A C 1
ATOM 663 O O . GLN A 1 84 ? -8.075 10.323 10.943 1.00 95.56 84 GLN A O 1
ATOM 668 N N . PRO A 1 85 ? -7.420 9.673 12.998 1.00 97.75 85 PRO A N 1
ATOM 669 C CA . PRO A 1 85 ? -6.083 9.294 12.567 1.00 97.75 85 PRO A CA 1
ATOM 670 C C . PRO A 1 85 ? -6.122 8.117 11.602 1.00 97.75 85 PRO A C 1
ATOM 672 O O . PRO A 1 85 ? -6.983 7.238 11.711 1.00 97.75 85 PRO A O 1
ATOM 675 N N . ALA A 1 86 ? -5.177 8.082 10.662 1.00 98.12 86 ALA A N 1
ATOM 676 C CA . ALA A 1 86 ? -4.974 6.896 9.850 1.00 98.12 86 ALA A CA 1
ATOM 677 C C . ALA A 1 86 ? -4.601 5.707 10.743 1.00 98.12 86 ALA A C 1
ATOM 679 O O . ALA A 1 86 ? -3.767 5.821 11.642 1.00 98.12 86 ALA A O 1
ATOM 680 N N . ARG A 1 87 ? -5.263 4.573 10.505 1.00 97.88 87 ARG A N 1
ATOM 681 C CA . ARG A 1 87 ? -5.052 3.322 11.250 1.00 97.88 87 ARG A CA 1
ATOM 682 C C . ARG A 1 87 ? -4.401 2.242 10.404 1.00 97.88 87 ARG A C 1
ATOM 684 O O . ARG A 1 87 ? -3.682 1.403 10.937 1.00 97.88 87 ARG A O 1
ATOM 691 N N . ILE A 1 88 ? -4.681 2.254 9.103 1.00 98.25 88 ILE A N 1
ATOM 692 C CA . ILE A 1 88 ? -4.218 1.241 8.160 1.00 98.25 88 ILE A CA 1
ATOM 693 C C . ILE A 1 88 ? -3.652 1.941 6.932 1.00 98.25 88 ILE A C 1
ATOM 695 O O . ILE A 1 88 ? -4.335 2.775 6.336 1.00 98.25 88 ILE A O 1
ATOM 699 N N . ILE A 1 89 ? -2.446 1.565 6.525 1.00 98.31 89 ILE A N 1
ATOM 700 C CA . ILE A 1 89 ? -1.925 1.813 5.177 1.00 98.31 89 ILE A CA 1
ATOM 701 C C . ILE A 1 89 ? -2.143 0.534 4.378 1.00 98.31 89 ILE A C 1
ATOM 703 O O . ILE A 1 89 ? -2.002 -0.560 4.911 1.00 98.31 89 ILE A O 1
ATOM 707 N N . TYR A 1 90 ? -2.535 0.642 3.116 1.00 97.38 90 TYR A N 1
ATOM 708 C CA . TYR A 1 90 ? -2.697 -0.527 2.265 1.00 97.38 90 TYR A CA 1
ATOM 709 C C . TYR A 1 90 ? -1.954 -0.368 0.953 1.00 97.38 90 TYR A C 1
ATOM 711 O O . TYR A 1 90 ? -1.832 0.739 0.416 1.00 97.38 90 TYR A O 1
ATOM 719 N N . HIS A 1 91 ? -1.562 -1.507 0.398 1.00 96.50 91 HIS A N 1
ATOM 720 C CA . HIS A 1 91 ? -1.096 -1.620 -0.972 1.00 96.50 91 HIS A CA 1
ATOM 721 C C . HIS A 1 91 ? -1.466 -2.978 -1.567 1.00 96.50 91 HIS A C 1
ATOM 723 O O . HIS A 1 91 ? -1.818 -3.923 -0.857 1.00 96.50 91 HIS A O 1
ATOM 729 N N . SER A 1 92 ? -1.464 -3.061 -2.893 1.00 95.12 92 SER A N 1
ATOM 730 C CA . SER A 1 92 ? -1.735 -4.310 -3.601 1.00 95.12 92 SER A CA 1
ATOM 731 C C . SER A 1 92 ? -0.462 -4.927 -4.150 1.00 95.12 92 SER A C 1
ATOM 733 O O . SER A 1 92 ? 0.344 -4.211 -4.730 1.00 95.12 92 SER A O 1
ATOM 735 N N . HIS A 1 93 ? -0.382 -6.250 -4.115 1.00 95.06 93 HIS A N 1
ATOM 736 C CA . HIS A 1 93 ? 0.624 -7.048 -4.798 1.00 95.06 93 HIS A CA 1
ATOM 737 C C . HIS A 1 93 ? 0.021 -7.700 -6.054 1.00 95.06 93 HIS A C 1
ATOM 739 O O . HIS A 1 93 ? -0.862 -8.557 -5.937 1.00 95.06 93 HIS A O 1
ATOM 745 N N . PRO A 1 94 ? 0.467 -7.318 -7.262 1.00 93.62 94 PRO A N 1
ATOM 746 C CA . PRO A 1 94 ? 0.035 -7.942 -8.502 1.00 93.62 94 PRO A CA 1
ATOM 747 C C . PRO A 1 94 ? 0.651 -9.337 -8.636 1.00 93.62 94 PRO A C 1
ATOM 749 O O . PRO A 1 94 ? 1.863 -9.481 -8.755 1.00 93.62 94 PRO A O 1
ATOM 752 N N . ARG A 1 95 ? -0.185 -10.378 -8.682 1.00 93.19 95 ARG A N 1
ATOM 753 C CA . ARG A 1 95 ? 0.198 -11.758 -9.045 1.00 93.19 95 ARG A CA 1
ATOM 754 C C . ARG A 1 95 ? 1.160 -12.507 -8.109 1.00 93.19 95 ARG A C 1
ATOM 756 O O . ARG A 1 95 ? 1.555 -13.620 -8.450 1.00 93.19 95 ARG A O 1
ATOM 763 N N . VAL A 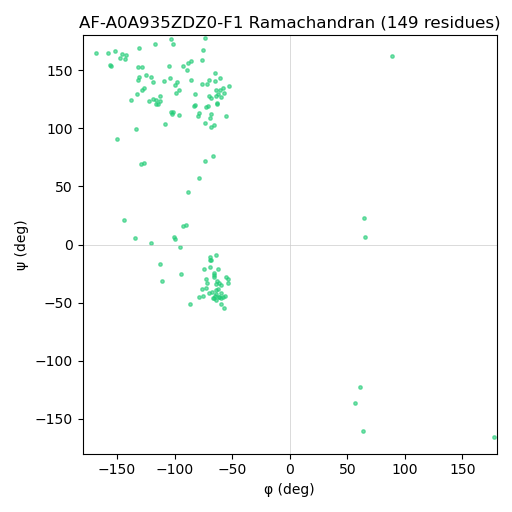1 96 ? 1.519 -11.961 -6.946 1.00 94.12 96 VAL A N 1
ATOM 764 C CA . VAL A 1 96 ? 2.565 -12.546 -6.075 1.00 94.12 96 VAL A CA 1
ATOM 765 C C . VAL A 1 96 ? 2.102 -12.922 -4.663 1.00 94.12 96 VAL A C 1
ATOM 767 O O . VAL A 1 96 ? 2.899 -13.441 -3.883 1.00 94.12 96 VAL A O 1
ATOM 770 N N . GLY A 1 97 ? 0.824 -12.726 -4.323 1.00 95.19 97 GLY A N 1
ATOM 771 C CA 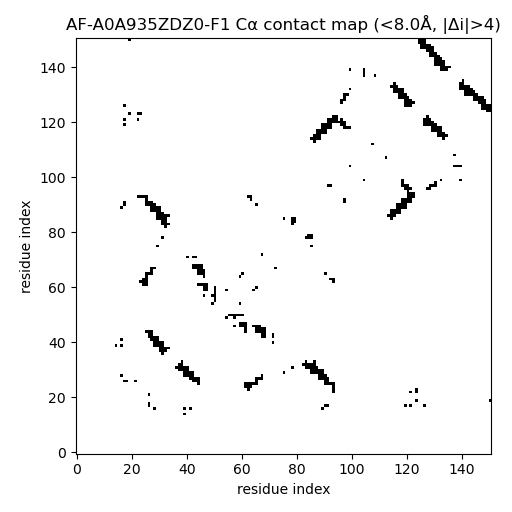. GLY A 1 97 ? 0.307 -13.031 -2.985 1.00 95.19 97 GLY A CA 1
ATOM 772 C C . GLY A 1 97 ? 0.425 -11.873 -1.988 1.00 95.19 97 GLY A C 1
ATOM 773 O O . GLY A 1 97 ? 1.203 -10.937 -2.163 1.00 95.19 97 GLY A O 1
ATOM 774 N N . ALA A 1 98 ? -0.344 -11.953 -0.899 1.00 95.75 98 ALA A N 1
ATOM 775 C CA . ALA A 1 98 ? -0.481 -10.883 0.095 1.00 95.75 98 ALA A CA 1
ATOM 776 C C . ALA A 1 98 ? 0.579 -10.948 1.212 1.00 95.75 98 ALA A C 1
ATOM 778 O O . ALA A 1 98 ? 0.245 -10.878 2.391 1.00 95.75 98 ALA A O 1
ATOM 779 N N . TYR A 1 99 ? 1.850 -11.168 0.883 1.00 96.38 99 TYR A N 1
ATOM 780 C CA . TYR A 1 99 ? 2.921 -11.210 1.888 1.00 96.38 99 TYR A CA 1
ATOM 781 C C . TYR A 1 99 ? 3.472 -9.810 2.187 1.00 96.38 99 TYR A C 1
ATOM 783 O O . TYR A 1 99 ? 3.362 -8.920 1.356 1.00 96.38 99 TYR A O 1
ATOM 791 N N . PHE A 1 100 ? 4.094 -9.629 3.352 1.00 96.94 100 PHE A N 1
ATOM 792 C CA . PHE A 1 100 ? 4.838 -8.409 3.672 1.00 96.94 100 PHE A CA 1
ATOM 793 C C . PHE A 1 100 ? 6.320 -8.638 3.366 1.00 96.94 100 PHE A C 1
ATOM 795 O O . PHE A 1 100 ? 6.958 -9.488 3.988 1.00 96.94 100 PHE A O 1
ATOM 802 N N . SER A 1 101 ? 6.846 -7.963 2.347 1.00 95.00 101 SER A N 1
ATOM 803 C CA . SER A 1 101 ? 8.212 -8.167 1.863 1.00 95.00 101 SER A CA 1
ATOM 804 C C . SER A 1 101 ? 9.267 -7.540 2.785 1.00 95.00 101 SER A C 1
ATOM 806 O O . SER A 1 101 ? 8.970 -6.721 3.660 1.00 95.00 101 SER A O 1
ATOM 808 N N . GLU A 1 102 ? 10.537 -7.894 2.572 1.00 94.69 102 GLU A N 1
ATOM 809 C CA . GLU A 1 102 ? 11.663 -7.219 3.238 1.00 94.69 102 GLU A CA 1
ATOM 810 C C . GLU A 1 102 ? 11.705 -5.724 2.898 1.00 94.69 102 GLU A C 1
ATOM 812 O O . GLU A 1 102 ? 12.025 -4.898 3.751 1.00 94.69 102 GLU A O 1
ATOM 817 N N . GLU A 1 103 ? 11.323 -5.361 1.671 1.00 93.56 103 GLU A N 1
ATOM 818 C CA . GLU A 1 103 ? 11.222 -3.960 1.272 1.00 93.56 103 GLU A CA 1
ATOM 819 C C . GLU A 1 103 ? 10.060 -3.252 1.961 1.00 93.56 103 GLU A C 1
ATOM 821 O O . GLU A 1 103 ? 10.251 -2.134 2.429 1.00 93.56 103 GLU A O 1
ATOM 826 N N . ASP A 1 104 ? 8.893 -3.892 2.076 1.00 96.19 104 ASP A N 1
ATOM 827 C CA . ASP A 1 104 ? 7.765 -3.316 2.816 1.00 96.19 104 ASP A CA 1
ATOM 828 C C . ASP A 1 104 ? 8.165 -3.063 4.270 1.00 96.19 104 ASP A C 1
ATOM 830 O O . ASP A 1 104 ? 7.899 -1.997 4.818 1.00 96.19 104 ASP A O 1
ATOM 834 N N . THR A 1 105 ? 8.888 -4.013 4.870 1.00 97.00 105 THR A N 1
ATOM 835 C CA . THR A 1 105 ? 9.443 -3.882 6.222 1.00 97.00 105 THR A CA 1
ATOM 836 C C . THR A 1 105 ? 10.393 -2.692 6.310 1.00 97.00 105 THR A C 1
ATOM 838 O O . THR A 1 105 ? 10.215 -1.826 7.167 1.00 97.00 105 THR A O 1
ATOM 841 N N . ARG A 1 106 ? 11.368 -2.596 5.400 1.00 96.00 106 ARG A N 1
ATOM 842 C CA . ARG A 1 106 ? 12.338 -1.494 5.361 1.00 96.00 106 ARG A CA 1
ATOM 843 C C . ARG A 1 106 ? 11.653 -0.136 5.187 1.00 96.00 106 ARG A C 1
ATOM 845 O O . ARG A 1 106 ? 11.981 0.807 5.906 1.00 96.00 106 ARG A O 1
ATOM 852 N N . ALA A 1 107 ? 10.705 -0.036 4.258 1.00 94.56 107 ALA A N 1
ATOM 853 C CA . ALA A 1 107 ? 9.968 1.188 3.973 1.00 94.56 107 ALA A CA 1
ATOM 854 C C . ALA A 1 107 ? 9.079 1.604 5.153 1.00 94.56 107 ALA A C 1
ATOM 856 O O . ALA A 1 107 ? 9.109 2.763 5.566 1.00 94.56 107 ALA A O 1
ATOM 857 N N . ALA A 1 108 ? 8.339 0.661 5.739 1.00 97.19 108 ALA A N 1
ATOM 858 C CA . ALA A 1 108 ? 7.444 0.923 6.860 1.00 97.19 108 ALA A CA 1
ATOM 859 C C . ALA A 1 108 ? 8.207 1.315 8.136 1.00 97.19 108 ALA A C 1
ATOM 861 O O . ALA A 1 108 ? 7.802 2.255 8.821 1.00 97.19 108 ALA A O 1
ATOM 862 N N . LEU A 1 109 ? 9.338 0.658 8.430 1.00 97.38 109 LEU A N 1
ATOM 863 C CA . LEU A 1 109 ? 10.231 1.050 9.529 1.00 97.38 109 LEU A CA 1
ATOM 864 C C . LEU A 1 109 ? 10.848 2.432 9.294 1.00 97.38 109 LEU A C 1
ATOM 866 O O . LEU A 1 109 ? 10.896 3.240 10.218 1.00 97.38 109 LEU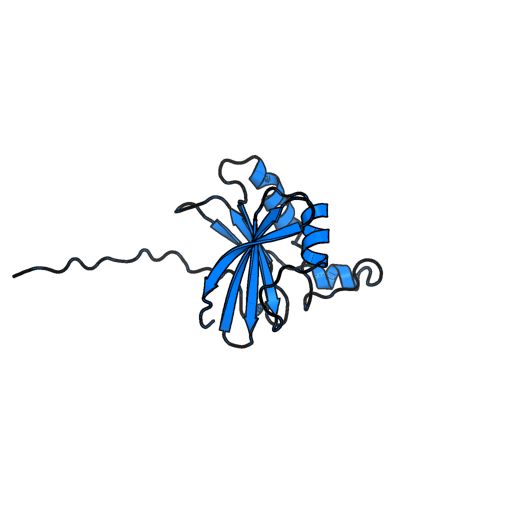 A O 1
ATOM 870 N N . GLY A 1 110 ? 11.282 2.722 8.063 1.00 96.12 110 GLY A N 1
ATOM 871 C CA . GLY A 1 110 ? 11.819 4.034 7.700 1.00 96.12 110 GLY A CA 1
ATOM 872 C C . GLY A 1 110 ? 10.786 5.159 7.806 1.00 96.12 110 GLY A C 1
ATOM 873 O O . GLY A 1 110 ? 11.136 6.279 8.172 1.00 96.12 110 GLY A O 1
ATOM 874 N N . ALA A 1 111 ? 9.516 4.866 7.518 1.00 95.56 111 ALA A N 1
ATOM 875 C CA . ALA A 1 111 ? 8.418 5.817 7.654 1.00 95.56 111 ALA A CA 1
ATOM 876 C C . ALA A 1 111 ? 7.984 6.024 9.116 1.00 95.56 111 ALA A C 1
ATOM 878 O O . ALA A 1 111 ? 7.637 7.141 9.497 1.00 95.56 111 ALA A O 1
ATOM 879 N N . GLY A 1 112 ? 7.979 4.960 9.928 1.00 96.62 112 GLY A N 1
ATOM 880 C CA . GLY A 1 112 ? 7.648 5.025 11.355 1.00 96.62 112 GLY A CA 1
ATOM 881 C C . GLY A 1 112 ? 6.201 5.438 11.651 1.00 96.62 112 GLY A C 1
ATOM 882 O O . GLY A 1 112 ? 5.916 5.963 12.727 1.00 96.62 112 GLY A O 1
ATOM 883 N N . TYR A 1 113 ? 5.283 5.250 10.699 1.00 97.19 113 TYR A N 1
ATOM 884 C CA . TYR A 1 113 ? 3.878 5.602 10.892 1.00 97.19 113 TYR A CA 1
ATOM 885 C C . TYR A 1 113 ? 3.183 4.630 11.853 1.00 97.19 113 TYR A C 1
ATOM 887 O 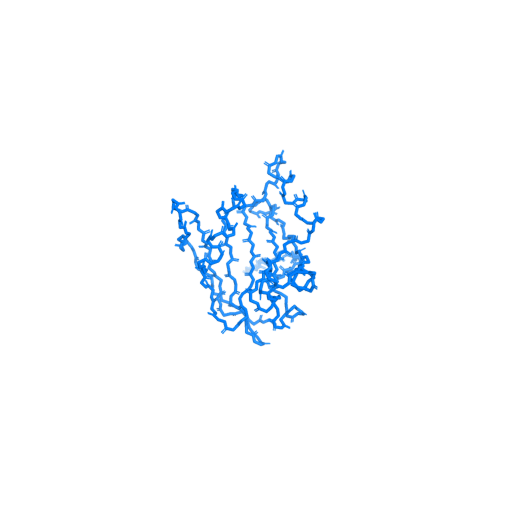O . TYR A 1 113 ? 3.364 3.420 11.715 1.00 97.19 113 TYR A O 1
ATOM 895 N N . PRO A 1 114 ? 2.332 5.119 12.777 1.00 96.38 114 PRO A N 1
ATOM 896 C CA . PRO A 1 114 ? 1.608 4.283 13.735 1.00 96.38 114 PRO A CA 1
ATOM 897 C C . PRO A 1 114 ? 0.388 3.608 13.076 1.00 96.38 114 PRO A C 1
ATOM 899 O O . PRO A 1 114 ? -0.754 3.813 13.488 1.00 96.38 114 PRO A O 1
ATOM 902 N N . CYS A 1 115 ? 0.623 2.848 12.006 1.00 97.94 115 CYS A N 1
ATOM 903 C CA . CYS A 1 115 ? -0.390 2.160 11.209 1.00 97.94 115 CYS A CA 1
ATOM 904 C C . CYS A 1 115 ? -0.089 0.663 11.121 1.00 97.94 115 CYS A C 1
ATOM 906 O O . CYS A 1 115 ? 1.066 0.259 10.996 1.00 97.94 115 CYS A O 1
ATOM 908 N N . ASP A 1 116 ? -1.146 -0.145 11.090 1.00 98.50 116 ASP A N 1
ATOM 909 C CA . ASP A 1 116 ? -1.052 -1.503 10.559 1.00 98.50 116 ASP A CA 1
ATOM 910 C C . ASP A 1 116 ? -1.012 -1.445 9.018 1.00 98.50 116 ASP A C 1
ATOM 912 O O . ASP A 1 116 ? -1.459 -0.469 8.406 1.00 98.50 116 ASP A O 1
ATOM 916 N N . TYR A 1 117 ? -0.500 -2.492 8.373 1.00 98.44 117 TYR A N 1
ATOM 917 C CA . TYR A 1 117 ? -0.398 -2.557 6.915 1.00 98.44 117 TYR A CA 1
ATOM 918 C C . TYR A 1 117 ? -1.256 -3.673 6.336 1.00 98.44 117 TYR A C 1
ATOM 920 O O . TYR A 1 117 ? -1.111 -4.833 6.708 1.00 98.44 117 TYR A O 1
ATOM 928 N N . LEU A 1 118 ? -2.143 -3.336 5.404 1.00 97.88 118 LEU A N 1
ATOM 929 C CA . LEU A 1 118 ? -2.983 -4.295 4.696 1.00 97.88 118 LEU A CA 1
ATOM 930 C C . LEU A 1 118 ? -2.426 -4.546 3.291 1.00 97.88 118 LEU A C 1
ATOM 932 O O . LEU A 1 118 ? -2.505 -3.672 2.430 1.00 97.88 118 LEU A O 1
ATOM 936 N N . VAL A 1 119 ? -1.934 -5.756 3.038 1.00 97.62 119 VAL A N 1
ATOM 937 C CA . VAL A 1 119 ? -1.495 -6.178 1.701 1.00 97.62 119 VAL A CA 1
ATOM 938 C C . VAL A 1 119 ? -2.618 -6.942 1.019 1.00 97.62 119 VAL A C 1
ATOM 940 O O . VAL A 1 119 ? -3.223 -7.831 1.621 1.00 97.62 119 VAL A O 1
ATOM 943 N N . VAL A 1 120 ? -2.901 -6.607 -0.237 1.00 95.56 120 VAL A N 1
ATOM 944 C CA . VAL A 1 120 ? -3.974 -7.224 -1.028 1.00 95.56 120 VAL A CA 1
ATOM 945 C C . VAL A 1 120 ? -3.390 -7.961 -2.231 1.00 95.56 120 VAL A C 1
ATOM 947 O O . VAL A 1 120 ? -2.761 -7.338 -3.080 1.00 95.56 120 VAL A O 1
ATOM 950 N N . ASP A 1 121 ? -3.636 -9.267 -2.348 1.00 94.81 121 ASP A N 1
ATOM 951 C CA . ASP A 1 121 ? -3.268 -10.039 -3.542 1.00 94.81 121 ASP A CA 1
ATOM 952 C C . ASP A 1 121 ? -4.293 -9.803 -4.653 1.00 94.81 121 ASP A C 1
ATOM 954 O O . ASP A 1 121 ? -5.463 -10.198 -4.540 1.00 94.81 121 ASP A O 1
ATOM 958 N N . VAL A 1 122 ? -3.845 -9.155 -5.727 1.00 91.69 122 VAL A N 1
ATOM 959 C CA . VAL A 1 122 ? -4.671 -8.826 -6.886 1.00 91.69 122 VAL A CA 1
ATOM 960 C C . VAL A 1 122 ? -4.201 -9.623 -8.093 1.00 91.69 122 VAL A C 1
ATOM 962 O O . VAL A 1 122 ? -3.037 -9.590 -8.490 1.00 91.69 122 VAL A O 1
ATOM 965 N N . GLN A 1 123 ? -5.157 -10.301 -8.716 1.00 90.12 123 GLN A N 1
ATOM 966 C CA . GLN A 1 123 ? -4.998 -11.059 -9.951 1.00 90.12 123 GLN A CA 1
ATOM 967 C C . GLN A 1 123 ? -5.884 -10.443 -11.039 1.00 90.12 123 GLN A C 1
ATOM 969 O O . GLN A 1 123 ? -6.734 -9.598 -10.757 1.00 90.12 123 GLN A O 1
ATOM 974 N N . ASP A 1 124 ? -5.753 -10.906 -12.282 1.00 85.88 124 ASP A N 1
ATOM 975 C CA . ASP A 1 124 ? -6.396 -10.287 -13.452 1.00 85.88 124 ASP A CA 1
ATOM 976 C C . ASP A 1 124 ? -7.929 -10.092 -13.328 1.00 85.88 124 ASP A C 1
ATOM 978 O O . ASP A 1 124 ? -8.491 -9.167 -13.921 1.00 85.88 124 ASP A O 1
ATOM 982 N N . GLN A 1 125 ? -8.619 -10.952 -12.566 1.00 84.19 125 GLN A N 1
ATOM 983 C CA . GLN A 1 125 ? -10.086 -10.934 -12.412 1.00 84.19 125 GLN A CA 1
ATOM 984 C C . GLN A 1 125 ? -10.579 -11.081 -10.966 1.00 84.19 125 GLN A C 1
ATOM 986 O O . GLN A 1 125 ? -11.779 -11.229 -10.725 1.00 84.19 125 GLN A O 1
ATOM 991 N N . ARG A 1 126 ? -9.678 -11.094 -9.979 1.00 86.00 126 ARG A N 1
ATOM 992 C CA . ARG A 1 126 ? -10.072 -11.298 -8.580 1.00 86.00 126 ARG A CA 1
ATOM 993 C C . ARG A 1 126 ? -9.073 -10.704 -7.604 1.00 86.00 126 ARG A C 1
ATOM 995 O O . ARG A 1 126 ? -7.877 -10.664 -7.872 1.00 86.00 126 ARG A O 1
ATOM 1002 N N . ILE A 1 127 ? -9.577 -10.352 -6.433 1.00 90.62 127 ILE A N 1
ATOM 1003 C CA . ILE A 1 127 ? -8.782 -10.312 -5.212 1.00 90.62 127 ILE A CA 1
ATOM 1004 C C . ILE A 1 127 ? -8.743 -11.748 -4.682 1.00 90.62 127 ILE A C 1
ATOM 1006 O O . ILE A 1 127 ? -9.780 -12.417 -4.607 1.00 90.62 127 ILE A O 1
ATOM 1010 N N . VAL A 1 128 ? -7.555 -12.258 -4.374 1.00 92.88 128 VAL A N 1
ATOM 1011 C CA . VAL A 1 128 ? -7.395 -13.625 -3.848 1.00 92.88 128 VAL A CA 1
ATOM 1012 C C . VAL A 1 128 ? -7.547 -13.626 -2.338 1.00 92.88 128 VAL A C 1
ATOM 1014 O O . VAL A 1 128 ? -8.369 -14.375 -1.813 1.00 92.88 128 VAL A O 1
ATOM 1017 N N . GLU A 1 129 ? -6.807 -12.751 -1.667 1.00 94.19 129 GLU A N 1
ATOM 1018 C CA . GLU A 1 129 ? -6.809 -12.578 -0.219 1.00 94.19 129 GLU A CA 1
ATOM 1019 C C . GLU A 1 129 ? -6.290 -11.182 0.144 1.00 94.19 129 GLU A C 1
ATOM 1021 O O . GLU A 1 129 ? -5.669 -10.495 -0.673 1.00 94.19 129 GLU A O 1
ATOM 1026 N N . ALA A 1 130 ? -6.526 -10.774 1.386 1.00 96.12 130 ALA A N 1
ATOM 1027 C CA . ALA A 1 130 ? -5.821 -9.661 2.001 1.00 96.12 130 ALA A CA 1
ATOM 1028 C C . ALA A 1 130 ? -5.300 -10.070 3.380 1.00 96.12 130 ALA A C 1
ATOM 1030 O O . ALA A 1 130 ? -5.960 -10.824 4.098 1.00 96.12 130 ALA A O 1
ATOM 1031 N N . LYS A 1 131 ? -4.128 -9.567 3.761 1.00 98.12 131 LYS A N 1
ATOM 1032 C CA . LYS A 1 131 ? -3.498 -9.845 5.058 1.00 98.12 131 LYS A CA 1
ATOM 1033 C C . LYS A 1 131 ? -3.124 -8.546 5.744 1.00 98.12 131 LYS A C 1
ATOM 1035 O O . LYS A 1 131 ? -2.577 -7.648 5.109 1.00 98.12 131 LYS A O 1
ATOM 1040 N N . LEU A 1 132 ? -3.459 -8.449 7.026 1.00 98.50 132 LEU A N 1
ATOM 1041 C CA . LEU A 1 132 ? -3.131 -7.311 7.874 1.00 98.50 132 LEU A CA 1
ATOM 1042 C C . LEU A 1 132 ? -1.898 -7.648 8.700 1.00 98.50 132 LEU A C 1
ATOM 1044 O O . LEU A 1 132 ? -1.861 -8.685 9.363 1.00 98.50 132 LEU A O 1
ATOM 1048 N N . PHE A 1 133 ? -0.931 -6.746 8.687 1.00 98.75 133 PHE A N 1
ATOM 1049 C CA . PHE A 1 133 ? 0.337 -6.882 9.370 1.00 98.75 133 PHE A CA 1
ATOM 1050 C C . PHE A 1 133 ? 0.516 -5.776 10.401 1.00 98.75 133 PHE A C 1
ATOM 1052 O O . PHE A 1 133 ? 0.200 -4.615 10.139 1.00 98.75 133 PHE A O 1
ATOM 1059 N N . ARG A 1 134 ? 1.066 -6.138 11.558 1.00 98.50 134 ARG A N 1
ATOM 1060 C CA . ARG A 1 134 ? 1.409 -5.205 12.634 1.00 98.50 134 ARG A CA 1
ATOM 1061 C C . ARG A 1 134 ? 2.893 -5.271 12.934 1.00 98.50 134 ARG A C 1
ATOM 1063 O O . ARG A 1 134 ? 3.475 -6.354 12.897 1.00 98.50 134 ARG A O 1
ATOM 1070 N N . GLN A 1 135 ? 3.476 -4.125 13.263 1.00 98.12 135 GLN A N 1
ATOM 1071 C CA . GLN A 1 135 ? 4.863 -4.058 13.696 1.00 98.12 135 GLN A CA 1
ATOM 1072 C C . GLN A 1 135 ? 5.075 -4.846 15.002 1.00 98.12 135 GLN A C 1
ATOM 1074 O O . GLN A 1 135 ? 4.370 -4.634 15.989 1.00 98.12 135 GLN A O 1
ATOM 1079 N N . ASP A 1 136 ? 6.082 -5.713 14.999 1.00 97.19 136 ASP A N 1
ATOM 1080 C CA . ASP A 1 136 ? 6.623 -6.429 16.153 1.00 97.19 136 ASP A CA 1
ATOM 1081 C C . ASP A 1 136 ? 8.158 -6.332 16.101 1.00 97.19 136 ASP A C 1
ATOM 1083 O O . ASP A 1 136 ? 8.828 -6.999 15.306 1.00 97.19 136 ASP A O 1
ATOM 1087 N N . GLY A 1 137 ? 8.717 -5.402 16.882 1.00 95.69 137 GLY A N 1
ATOM 1088 C CA . GLY A 1 137 ? 10.132 -5.032 16.811 1.00 95.69 137 GLY A CA 1
ATOM 1089 C C . GLY A 1 137 ? 10.524 -4.475 15.435 1.00 95.69 137 GLY A C 1
ATOM 1090 O O . GLY A 1 137 ? 9.959 -3.487 14.965 1.00 95.69 137 GLY A O 1
ATOM 1091 N N . GLU A 1 138 ? 11.504 -5.116 14.795 1.00 95.19 138 GLU A N 1
ATOM 1092 C CA . GLU A 1 138 ? 12.001 -4.781 13.448 1.00 95.19 138 GLU A CA 1
ATOM 1093 C C . GLU A 1 138 ? 11.289 -5.572 12.336 1.00 95.19 138 GLU A C 1
ATOM 1095 O O . GLU A 1 138 ? 11.789 -5.690 11.218 1.00 95.19 138 GLU A O 1
ATOM 1100 N N . ARG A 1 139 ? 10.142 -6.185 12.638 1.00 95.56 139 ARG A N 1
ATOM 1101 C CA . ARG A 1 139 ? 9.386 -7.014 11.695 1.00 95.56 139 ARG A CA 1
ATOM 1102 C C . ARG A 1 139 ? 7.921 -6.622 11.683 1.00 95.56 139 ARG A C 1
ATOM 1104 O O . ARG A 1 139 ? 7.445 -5.894 12.547 1.00 95.56 139 ARG A O 1
ATOM 1111 N N . TYR A 1 140 ? 7.210 -7.154 10.700 1.00 97.88 140 TYR A N 1
ATOM 1112 C CA . TYR A 1 140 ? 5.764 -7.053 10.586 1.00 97.88 140 TYR A CA 1
ATOM 1113 C C . TYR A 1 140 ? 5.170 -8.459 10.546 1.00 97.88 140 TYR A C 1
ATOM 1115 O O . TYR A 1 140 ? 5.555 -9.282 9.715 1.00 97.88 140 TYR A O 1
ATOM 1123 N N . VAL A 1 141 ? 4.255 -8.748 11.471 1.00 98.12 141 VAL A N 1
ATOM 1124 C CA . VAL A 1 141 ? 3.645 -10.074 11.641 1.00 98.12 141 VAL A CA 1
ATOM 1125 C C . VAL A 1 141 ? 2.184 -10.054 11.206 1.00 98.12 141 VAL A C 1
ATOM 1127 O O . VAL A 1 141 ? 1.478 -9.077 11.450 1.00 98.12 141 VAL A O 1
ATOM 1130 N N . GLU A 1 142 ? 1.730 -11.124 10.546 1.00 98.44 142 GLU A N 1
ATOM 1131 C CA . GLU A 1 142 ? 0.324 -11.292 10.150 1.00 98.44 142 GLU A CA 1
ATOM 1132 C C . GLU A 1 142 ? -0.552 -11.367 11.411 1.00 98.44 142 GLU A C 1
ATOM 1134 O O . GLU A 1 142 ? -0.365 -12.247 12.249 1.00 98.44 142 GLU A O 1
ATOM 1139 N N . ILE A 1 143 ? -1.517 -10.453 11.539 1.00 98.31 143 ILE A N 1
ATOM 1140 C CA . ILE A 1 143 ? -2.476 -10.409 12.657 1.00 98.31 143 ILE A CA 1
ATOM 1141 C C . ILE A 1 143 ? -3.916 -10.706 12.228 1.00 98.31 143 ILE A C 1
ATOM 1143 O O . ILE A 1 143 ? -4.758 -11.005 13.073 1.00 98.31 143 ILE A O 1
ATOM 1147 N N . ALA A 1 144 ? -4.215 -10.623 10.930 1.00 97.69 144 ALA A N 1
ATOM 1148 C CA . ALA A 1 144 ? -5.504 -11.017 10.373 1.00 97.69 144 ALA A CA 1
ATOM 1149 C C . ALA A 1 144 ? -5.384 -11.375 8.889 1.00 97.69 144 ALA A C 1
ATOM 1151 O O . ALA A 1 144 ? -4.531 -10.848 8.172 1.00 97.69 144 ALA A O 1
ATOM 1152 N N . ARG A 1 145 ? -6.307 -12.218 8.423 1.00 97.25 145 ARG A N 1
ATOM 1153 C CA . ARG A 1 145 ? -6.470 -12.595 7.019 1.00 97.25 145 ARG A CA 1
ATOM 1154 C C . ARG A 1 145 ? -7.928 -12.471 6.612 1.00 97.25 145 ARG A C 1
ATOM 1156 O O . ARG A 1 145 ? -8.822 -12.813 7.384 1.00 97.25 145 ARG A O 1
ATOM 1163 N N . PHE A 1 146 ? -8.148 -12.012 5.390 1.00 94.00 146 PHE A N 1
ATOM 1164 C CA . PHE A 1 146 ? -9.462 -11.809 4.804 1.00 94.00 146 PHE 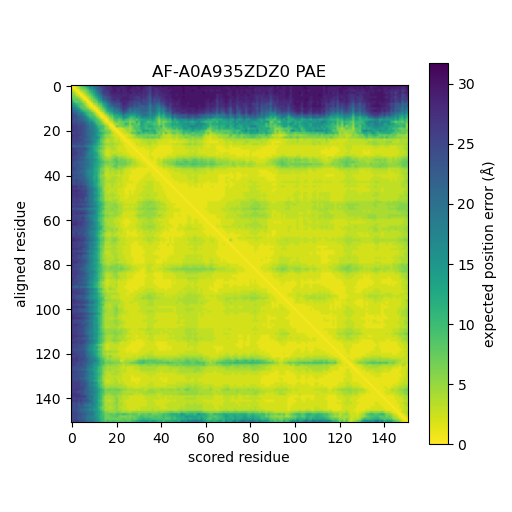A CA 1
ATOM 1165 C C . PHE A 1 146 ? -9.549 -12.528 3.463 1.00 94.00 146 PHE A C 1
ATOM 1167 O O . PHE A 1 146 ? -8.652 -12.407 2.623 1.00 94.00 146 PHE A O 1
ATOM 1174 N N . ASP A 1 147 ? -10.654 -13.238 3.255 1.00 90.81 147 ASP A N 1
ATOM 1175 C CA . ASP A 1 147 ? -10.947 -13.869 1.974 1.00 90.81 147 ASP A CA 1
ATOM 1176 C C . ASP A 1 147 ? -11.157 -12.810 0.888 1.00 90.81 147 ASP A C 1
ATOM 1178 O O . ASP A 1 147 ? -11.772 -11.760 1.108 1.00 90.81 147 ASP A O 1
ATOM 1182 N N . GLY A 1 148 ? -10.642 -13.093 -0.305 1.00 84.50 148 GLY A N 1
ATOM 1183 C CA . GLY A 1 148 ? -10.827 -12.233 -1.460 1.00 84.50 148 GLY A CA 1
ATOM 1184 C C . GLY A 1 148 ? -12.233 -12.296 -2.057 1.00 84.50 148 GLY A C 1
ATOM 1185 O O . GLY A 1 148 ? -13.107 -13.063 -1.653 1.00 84.50 148 GLY A O 1
ATOM 1186 N N . ALA A 1 149 ? -12.438 -11.481 -3.086 1.00 80.50 149 ALA A N 1
ATOM 1187 C CA . ALA A 1 149 ? -13.674 -11.419 -3.852 1.00 80.50 149 ALA A CA 1
ATOM 1188 C C . ALA A 1 149 ? -13.367 -11.168 -5.333 1.00 80.50 149 ALA A C 1
ATOM 1190 O O . ALA A 1 149 ? -12.297 -10.670 -5.685 1.00 80.50 149 ALA A O 1
ATOM 1191 N N . ALA A 1 150 ? -14.317 -11.493 -6.209 1.00 74.19 150 ALA A N 1
ATOM 1192 C CA . ALA A 1 150 ? -14.243 -11.068 -7.605 1.00 74.19 150 ALA A CA 1
ATOM 1193 C C . ALA A 1 150 ? -14.234 -9.528 -7.698 1.00 74.19 150 ALA A C 1
ATOM 1195 O O . ALA A 1 150 ? -14.913 -8.861 -6.909 1.00 74.19 150 ALA A O 1
ATOM 1196 N N . ILE A 1 151 ? -13.468 -8.992 -8.654 1.00 68.25 151 ILE A N 1
ATOM 1197 C CA . ILE A 1 151 ? -13.356 -7.551 -8.963 1.00 68.25 151 ILE A CA 1
ATOM 1198 C C . ILE A 1 151 ? -13.939 -7.223 -10.331 1.00 68.25 151 ILE A C 1
ATOM 1200 O O . ILE A 1 151 ? -13.826 -8.064 -11.248 1.00 68.25 151 ILE A O 1
#